Protein AF-C9JIX7-F1 (afdb_monomer_lite)

InterPro domains:
  IPR021622 Afadin/alpha-actinin-binding [PF11559] (63-180)
  IPR052300 Adhesion and Centrosome-associated Protein [PTHR46507] (1-180)

Sequence (180 aa):
MGDWMTVTDPGLSSESKTISQYTSETKMSPSSLYSQQVLCSSIPLSKNVHSFFSAFCTEDNIEQSISYLDQELTTFGFPSLYEESKGKETKRELNIVAVLNCMNELLVLQRKNLLAQENVETQNLKLGSDMDHLQSCYSKLKEQLETSRREMIGLQERDRQLQCKNRNLHQLLKNEKDEV

Secondary structure (DSSP, 8-state):
------------------------------GGGTTS------------S--TT--S--GGGHHHHHHHHHHHHHHTTPPPSB----SSS----B-HHHHHHHHHHHHHHHHHHHHHHHHHHHHHHHHHHHHHHHHHHHHHHHHHHHHHHHHHHHHHHHHHHHHHHHHHHHHHHHHHHHT-

Structure (mmCIF, N/CA/C/O backbone):
data_AF-C9JIX7-F1
#
_entry.id   AF-C9JIX7-F1
#
loop_
_atom_site.group_PDB
_atom_site.id
_atom_site.type_symbol
_atom_site.label_atom_id
_atom_site.label_alt_id
_atom_site.label_comp_id
_atom_site.label_asym_id
_atom_site.label_entity_id
_atom_site.label_seq_id
_atom_site.pdbx_PDB_ins_code
_atom_site.Cartn_x
_atom_site.Cartn_y
_atom_site.Cartn_z
_atom_site.occupancy
_atom_site.B_iso_or_equiv
_atom_site.auth_seq_id
_atom_site.auth_comp_id
_atom_site.auth_asym_id
_atom_site.auth_atom_id
_atom_site.pdbx_PDB_model_num
ATOM 1 N N . MET A 1 1 ? 48.210 -22.448 -32.290 1.00 41.44 1 MET A N 1
ATOM 2 C CA . MET A 1 1 ? 49.503 -22.768 -31.649 1.00 41.44 1 MET A CA 1
ATOM 3 C C . MET A 1 1 ? 50.560 -21.894 -32.298 1.00 41.44 1 MET A C 1
ATOM 5 O O . MET A 1 1 ? 50.659 -21.954 -33.515 1.00 41.44 1 MET A O 1
ATOM 9 N N . GLY A 1 2 ? 51.272 -21.110 -31.481 1.00 39.53 2 GLY A N 1
ATOM 10 C CA . GLY A 1 2 ? 52.462 -20.314 -31.821 1.00 39.53 2 GLY A CA 1
ATOM 11 C C . GLY A 1 2 ? 52.183 -18.944 -32.454 1.00 39.53 2 GLY A C 1
ATOM 12 O O . GLY A 1 2 ? 51.319 -18.836 -33.312 1.00 39.53 2 GLY A O 1
ATOM 13 N N . ASP A 1 3 ? 52.867 -17.854 -32.120 1.00 36.66 3 ASP A N 1
ATOM 14 C CA . ASP A 1 3 ? 53.665 -17.506 -30.944 1.00 36.66 3 ASP A CA 1
ATOM 15 C C . ASP A 1 3 ? 53.809 -15.969 -30.935 1.00 36.66 3 ASP A C 1
ATOM 17 O O . ASP A 1 3 ? 53.724 -15.291 -31.958 1.00 36.66 3 ASP A O 1
ATOM 21 N N . TRP A 1 4 ? 53.957 -15.458 -29.727 1.00 47.62 4 TRP A N 1
ATOM 22 C CA . TRP A 1 4 ? 54.181 -14.098 -29.255 1.00 47.62 4 TRP A CA 1
ATOM 23 C C . TRP A 1 4 ? 55.446 -13.466 -29.853 1.00 47.62 4 TRP A C 1
ATOM 25 O O . TRP A 1 4 ? 56.514 -14.060 -29.799 1.00 47.62 4 TRP A O 1
ATOM 35 N N . MET 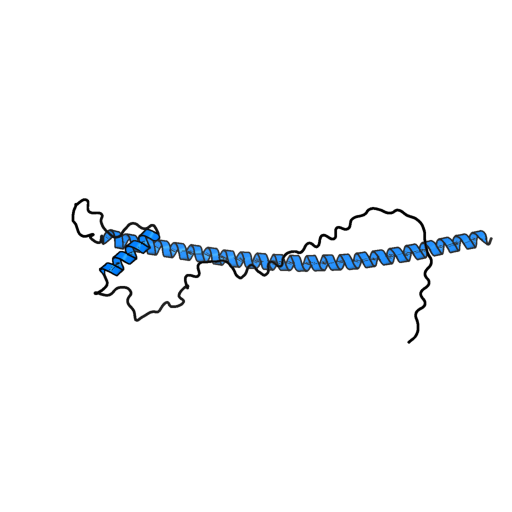A 1 5 ? 55.358 -12.216 -30.320 1.00 40.41 5 MET A N 1
ATOM 36 C CA . MET A 1 5 ? 56.520 -11.324 -30.385 1.00 40.41 5 MET A CA 1
ATOM 37 C C . MET A 1 5 ? 56.128 -9.924 -29.923 1.00 40.41 5 MET A C 1
ATOM 39 O O . MET A 1 5 ? 55.440 -9.166 -30.603 1.00 40.41 5 MET A O 1
ATOM 43 N N . THR A 1 6 ? 56.583 -9.626 -28.714 1.00 42.38 6 THR A N 1
ATOM 44 C CA . THR A 1 6 ? 56.622 -8.317 -28.079 1.00 42.38 6 THR A CA 1
ATOM 45 C C . THR A 1 6 ? 57.647 -7.451 -28.808 1.00 42.38 6 THR A C 1
ATOM 47 O O . THR A 1 6 ? 58.813 -7.829 -28.889 1.00 42.38 6 THR A O 1
ATOM 50 N N . VAL A 1 7 ? 57.243 -6.276 -29.291 1.00 38.53 7 VAL A N 1
ATOM 51 C CA . VAL A 1 7 ? 58.181 -5.199 -29.632 1.00 38.53 7 VAL A CA 1
ATOM 52 C C . VAL A 1 7 ? 57.863 -4.022 -28.725 1.00 38.53 7 VAL A C 1
ATOM 54 O O . VAL A 1 7 ? 56.848 -3.346 -28.865 1.00 38.53 7 VAL A O 1
ATOM 57 N N . THR A 1 8 ? 58.728 -3.849 -27.734 1.00 38.72 8 THR A N 1
ATOM 58 C CA . THR A 1 8 ? 58.891 -2.632 -26.947 1.00 38.72 8 THR A CA 1
ATOM 59 C C . THR A 1 8 ? 59.604 -1.581 -27.790 1.00 38.72 8 THR A C 1
ATOM 61 O O . THR A 1 8 ? 60.643 -1.898 -28.366 1.00 38.72 8 THR A O 1
ATOM 64 N N . ASP A 1 9 ? 59.120 -0.340 -27.776 1.00 32.97 9 ASP A N 1
ATOM 65 C CA . ASP A 1 9 ? 59.941 0.835 -28.091 1.00 32.97 9 ASP A CA 1
ATOM 66 C C . ASP A 1 9 ? 59.656 1.955 -27.064 1.00 32.97 9 ASP A C 1
ATOM 68 O O . ASP A 1 9 ? 58.497 2.103 -26.649 1.00 32.97 9 ASP A O 1
ATOM 72 N N . PRO A 1 10 ? 60.676 2.686 -26.566 1.00 43.00 10 PRO A N 1
ATOM 73 C CA . PRO A 1 10 ? 60.560 3.572 -25.418 1.00 43.00 10 PRO A CA 1
ATOM 74 C C . PRO A 1 10 ? 60.446 5.059 -25.799 1.00 43.00 10 PRO A C 1
ATOM 76 O O . PRO A 1 10 ? 61.162 5.559 -26.654 1.00 43.00 10 PRO A O 1
ATOM 79 N N . GLY A 1 11 ? 59.637 5.784 -25.021 1.00 32.09 11 GLY A N 1
ATOM 80 C CA . GLY A 1 11 ? 59.891 7.174 -24.620 1.00 32.09 11 GLY A CA 1
ATOM 81 C C . GLY A 1 11 ? 59.640 8.293 -25.639 1.00 32.09 11 GLY A C 1
ATOM 82 O O . GLY A 1 11 ? 60.466 8.546 -26.502 1.00 32.09 11 GLY A O 1
ATOM 83 N N . LEU A 1 12 ? 58.600 9.106 -25.404 1.00 33.47 12 LEU A N 1
ATOM 84 C CA . LEU A 1 12 ? 58.721 10.475 -24.858 1.00 33.47 12 LEU A CA 1
ATOM 85 C C . LEU A 1 12 ? 57.394 11.256 -24.938 1.00 33.47 12 LEU A C 1
ATOM 87 O O . LEU A 1 12 ? 56.629 11.111 -25.882 1.00 33.47 12 LEU A O 1
ATOM 91 N N . SER A 1 13 ? 57.242 12.174 -23.972 1.00 32.16 13 SER A N 1
ATOM 92 C CA . SER A 1 13 ? 56.382 13.374 -23.975 1.00 32.16 13 SER A CA 1
ATOM 93 C C . SER A 1 13 ? 54.878 13.152 -23.739 1.00 32.16 13 SER A C 1
ATOM 95 O O . SER A 1 13 ? 54.143 12.773 -24.637 1.00 32.16 13 SER A O 1
ATOM 97 N N . SER A 1 14 ? 54.388 13.239 -22.500 1.00 36.62 14 SER A N 1
ATOM 98 C CA . SER A 1 14 ? 54.080 14.458 -21.718 1.00 36.62 14 SER A CA 1
ATOM 99 C C . SER A 1 14 ? 52.749 15.123 -22.097 1.00 36.62 14 SER A C 1
ATOM 101 O O . SER A 1 14 ? 52.526 15.509 -23.235 1.00 36.62 14 SER A O 1
ATOM 103 N N . GLU A 1 15 ? 51.932 15.288 -21.052 1.00 39.47 15 GLU A N 1
ATOM 104 C CA . GLU A 1 15 ? 50.744 16.139 -20.917 1.00 39.47 15 GLU A CA 1
ATOM 105 C C . GLU A 1 15 ? 49.452 15.739 -21.638 1.00 39.47 15 GLU A C 1
ATOM 107 O O . GLU A 1 15 ? 49.161 16.129 -22.760 1.00 39.47 15 GLU A O 1
ATOM 112 N N . SER A 1 16 ? 48.568 15.093 -20.872 1.00 34.53 16 SER A N 1
ATOM 113 C CA . SER A 1 16 ? 47.147 15.459 -20.825 1.00 34.53 16 SER A CA 1
ATOM 114 C C . SER A 1 16 ? 46.578 15.061 -19.463 1.00 34.53 16 SER A C 1
ATOM 116 O O . SER A 1 16 ? 46.080 13.958 -19.248 1.00 34.53 16 SER A O 1
ATOM 118 N N . LYS A 1 17 ? 46.723 15.976 -18.499 1.00 46.59 17 LYS A N 1
ATOM 119 C CA . LYS A 1 17 ? 45.896 16.003 -17.288 1.00 46.59 17 LYS A CA 1
ATOM 120 C C . LYS A 1 17 ? 44.476 16.416 -17.689 1.00 46.59 17 LYS A C 1
ATOM 122 O O . LYS A 1 17 ? 44.313 17.179 -18.636 1.00 46.59 17 LYS A O 1
ATOM 127 N N . THR A 1 18 ? 43.502 15.975 -16.888 1.00 40.12 18 THR A N 1
ATOM 128 C CA . THR A 1 18 ? 42.045 16.227 -16.969 1.00 40.12 18 THR A CA 1
ATOM 129 C C . THR A 1 18 ? 41.367 15.540 -18.161 1.00 40.12 18 THR A C 1
ATOM 131 O O . THR A 1 18 ? 41.682 15.806 -19.307 1.00 40.12 18 THR A O 1
ATOM 134 N N . ILE A 1 19 ? 40.445 14.595 -17.953 1.00 35.75 19 ILE A N 1
ATOM 135 C CA . ILE A 1 19 ? 39.057 14.878 -17.558 1.00 35.75 19 ILE A CA 1
ATOM 136 C C . ILE A 1 19 ? 38.433 13.646 -16.854 1.00 35.75 19 ILE A C 1
ATOM 138 O O . ILE A 1 19 ? 38.361 12.552 -17.405 1.00 35.75 19 ILE A O 1
ATOM 142 N N . SER A 1 20 ? 38.011 13.870 -15.604 1.00 39.31 20 SER A N 1
ATOM 143 C CA . SER A 1 20 ? 36.941 13.193 -14.846 1.00 39.31 20 SER A CA 1
ATOM 144 C C . SER A 1 20 ? 36.826 11.658 -14.891 1.00 39.31 20 SER A C 1
ATOM 146 O O . SER A 1 20 ? 35.999 11.094 -15.607 1.00 39.31 20 SER A O 1
ATOM 148 N N . GLN A 1 21 ? 37.515 10.993 -13.962 1.00 40.12 21 GLN A N 1
ATOM 149 C CA . GLN A 1 21 ? 36.996 9.772 -13.340 1.00 40.12 21 GLN A CA 1
ATOM 150 C C . GLN A 1 21 ? 35.891 10.160 -12.346 1.00 40.12 21 GLN A C 1
ATOM 152 O O . GLN A 1 21 ? 36.159 10.448 -11.187 1.00 40.12 21 GLN A O 1
ATOM 157 N N . TYR A 1 22 ? 34.647 10.189 -12.814 1.00 41.94 22 TYR A N 1
ATOM 158 C CA . TYR A 1 22 ? 33.462 10.093 -11.961 1.00 41.94 22 TYR A CA 1
ATOM 159 C C . TYR A 1 22 ? 32.497 9.112 -12.622 1.00 41.94 22 TYR A C 1
ATOM 161 O O . TYR A 1 22 ? 31.490 9.483 -13.217 1.00 41.94 22 TYR A O 1
ATOM 169 N N . THR A 1 23 ? 32.809 7.821 -12.531 1.00 42.16 23 THR A N 1
ATOM 170 C CA . THR A 1 23 ? 31.763 6.800 -12.582 1.00 42.16 23 THR A CA 1
ATOM 171 C C . THR A 1 23 ? 31.080 6.821 -11.224 1.00 42.16 23 THR A C 1
ATOM 173 O O . THR A 1 23 ? 31.435 6.068 -10.318 1.00 42.16 23 THR A O 1
ATOM 176 N N . SER A 1 24 ? 30.130 7.737 -11.050 1.00 42.12 24 SER A N 1
ATOM 177 C CA . SER A 1 24 ? 29.126 7.588 -10.007 1.00 42.12 24 SER A CA 1
ATOM 178 C C . SER A 1 24 ? 28.315 6.352 -10.373 1.00 42.12 24 SER A C 1
ATOM 180 O O . SER A 1 24 ? 27.375 6.415 -11.161 1.00 42.12 24 SER A O 1
ATOM 182 N N . GLU A 1 25 ? 28.715 5.199 -9.841 1.00 41.44 25 GLU A N 1
ATOM 183 C CA . GLU A 1 25 ? 27.789 4.095 -9.671 1.00 41.44 25 GLU A CA 1
ATOM 184 C C . GLU A 1 25 ? 26.650 4.633 -8.803 1.00 41.44 25 GLU A C 1
ATOM 186 O O . GLU A 1 25 ? 26.756 4.691 -7.578 1.00 41.44 25 GLU A O 1
ATOM 191 N N . THR A 1 26 ? 25.548 5.058 -9.420 1.00 48.41 26 THR A N 1
ATOM 192 C CA . THR A 1 26 ? 24.286 5.153 -8.698 1.00 48.41 26 THR A CA 1
ATOM 193 C C . THR A 1 26 ? 23.864 3.718 -8.420 1.00 48.41 26 THR A C 1
ATOM 195 O O . THR A 1 26 ? 23.100 3.108 -9.165 1.00 48.41 26 THR A O 1
ATOM 198 N N . LYS A 1 27 ? 24.430 3.148 -7.351 1.00 41.78 27 LYS A N 1
ATOM 199 C CA . LYS A 1 27 ? 23.860 2.004 -6.655 1.00 41.78 27 LYS A CA 1
ATOM 200 C C . LYS A 1 27 ? 22.489 2.487 -6.178 1.00 41.78 27 LYS A C 1
ATOM 202 O O . LYS A 1 27 ? 22.369 3.069 -5.106 1.00 41.78 27 LYS A O 1
ATOM 207 N N . MET A 1 28 ? 21.460 2.327 -7.007 1.00 43.91 28 MET A N 1
ATOM 208 C CA . MET A 1 28 ? 20.100 2.316 -6.492 1.00 43.91 28 MET A CA 1
ATOM 209 C C . MET A 1 28 ? 20.065 1.113 -5.562 1.00 43.91 28 MET A C 1
ATOM 211 O O . MET A 1 28 ? 20.175 -0.028 -6.015 1.00 43.91 28 MET A O 1
ATOM 215 N N . SER A 1 29 ? 20.054 1.388 -4.260 1.00 44.00 29 SER A N 1
ATOM 216 C CA . SER A 1 29 ? 19.909 0.375 -3.227 1.00 44.00 29 SER A CA 1
ATOM 217 C C . SER A 1 29 ? 18.776 -0.572 -3.626 1.00 44.00 29 SER A C 1
ATOM 219 O O . SER A 1 29 ? 17.727 -0.096 -4.072 1.00 44.00 29 SER A O 1
ATOM 221 N N . PRO A 1 30 ? 18.944 -1.897 -3.499 1.00 38.09 30 PRO A N 1
ATOM 222 C CA . PRO A 1 30 ? 17.827 -2.795 -3.687 1.00 38.09 30 PRO A CA 1
ATOM 223 C C . PRO A 1 30 ? 16.852 -2.511 -2.541 1.00 38.09 30 PRO A C 1
ATOM 225 O O . PRO A 1 30 ? 17.064 -2.940 -1.411 1.00 38.09 30 PRO A O 1
ATOM 228 N N . SER A 1 31 ? 15.768 -1.786 -2.813 1.00 43.94 31 SER A N 1
ATOM 229 C CA . SER A 1 31 ? 14.675 -1.590 -1.848 1.00 43.94 31 SER A CA 1
ATOM 230 C C . SER A 1 31 ? 13.874 -2.879 -1.600 1.00 43.94 31 SER A C 1
ATOM 232 O O . SER A 1 31 ? 12.804 -2.837 -1.001 1.00 43.94 31 SER A O 1
ATOM 234 N N . SER A 1 32 ? 14.392 -4.048 -1.997 1.00 46.91 32 SER A N 1
ATOM 235 C CA . SER A 1 32 ? 13.774 -5.356 -1.760 1.00 46.91 32 SER A CA 1
ATOM 236 C C . SER A 1 32 ? 13.862 -5.827 -0.303 1.00 46.91 32 SER A C 1
ATOM 238 O O . SER A 1 32 ? 13.501 -6.963 -0.016 1.00 46.91 32 SER A O 1
ATOM 240 N N . LEU A 1 33 ? 14.321 -4.980 0.624 1.00 39.12 33 LEU A N 1
ATOM 241 C CA . LEU A 1 33 ? 14.292 -5.256 2.064 1.00 39.12 33 LEU A CA 1
ATOM 242 C C . LEU A 1 33 ? 13.165 -4.534 2.815 1.00 39.12 33 LEU A C 1
ATOM 244 O O . LEU A 1 33 ? 13.039 -4.719 4.022 1.00 39.12 33 LEU A O 1
ATOM 248 N N . TYR A 1 34 ? 12.277 -3.798 2.137 1.00 36.97 34 TYR A N 1
ATOM 249 C CA . TYR A 1 34 ? 11.091 -3.222 2.791 1.00 36.97 34 TYR A CA 1
ATOM 250 C C . TYR A 1 34 ? 9.877 -4.165 2.765 1.00 36.97 34 TYR A C 1
ATOM 252 O O . TYR A 1 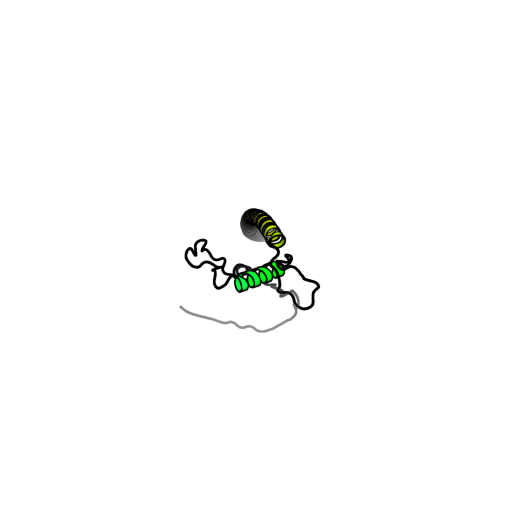34 ? 8.753 -3.777 2.468 1.00 36.97 34 TYR A O 1
ATOM 260 N N . SER A 1 35 ? 10.100 -5.447 3.051 1.00 44.00 35 SER A N 1
ATOM 261 C CA . SER A 1 35 ? 9.013 -6.403 3.323 1.00 44.00 35 SER A CA 1
ATOM 262 C C . SER A 1 35 ? 9.217 -7.195 4.610 1.00 44.00 35 SER A C 1
ATOM 264 O O . SER A 1 35 ? 8.442 -8.102 4.895 1.00 44.00 35 SER A O 1
ATOM 266 N N . GLN A 1 36 ? 10.221 -6.865 5.431 1.00 44.88 36 GLN A N 1
ATOM 267 C CA . GLN A 1 36 ? 10.445 -7.625 6.657 1.00 44.88 36 GLN A CA 1
ATOM 268 C C . GLN A 1 36 ? 11.231 -6.845 7.715 1.00 44.88 36 GLN A C 1
ATOM 270 O O . GLN A 1 36 ? 12.348 -7.211 8.039 1.00 44.88 36 GLN A O 1
ATOM 275 N N . GLN A 1 37 ? 10.658 -5.756 8.236 1.00 39.31 37 GLN A N 1
ATOM 276 C CA . GLN A 1 37 ? 10.914 -5.240 9.597 1.00 39.31 37 GLN A CA 1
ATOM 277 C C . GLN A 1 37 ? 10.111 -3.957 9.829 1.00 39.31 37 GLN A C 1
ATOM 279 O O . GLN A 1 37 ? 10.635 -2.896 10.153 1.00 39.31 37 GLN A O 1
ATOM 284 N N . VAL A 1 38 ? 8.789 -4.061 9.710 1.00 37.50 38 VAL A N 1
ATOM 285 C CA . VAL A 1 38 ? 7.972 -3.274 10.628 1.00 37.50 38 VAL A CA 1
ATOM 286 C C . VAL A 1 38 ? 8.006 -4.093 11.908 1.00 37.50 38 VAL A C 1
ATOM 288 O O . VAL A 1 38 ? 7.405 -5.164 11.973 1.00 37.50 38 VAL A O 1
ATOM 291 N N . LEU A 1 39 ? 8.755 -3.633 12.911 1.00 39.84 39 LEU A N 1
ATOM 292 C CA . LEU A 1 39 ? 8.516 -4.023 14.299 1.00 39.84 39 LEU A CA 1
ATOM 293 C C . LEU A 1 39 ? 7.151 -3.442 14.704 1.00 39.84 39 LEU A C 1
ATOM 295 O O . LEU A 1 39 ? 7.043 -2.594 15.582 1.00 39.84 39 LEU A O 1
ATOM 299 N N . CYS A 1 40 ? 6.084 -3.883 14.035 1.00 33.91 40 CYS A N 1
ATOM 300 C CA . CYS A 1 40 ? 4.817 -4.021 14.709 1.00 33.91 40 CYS A CA 1
ATOM 301 C C . CYS A 1 40 ? 5.126 -5.007 15.821 1.00 33.91 40 CYS A C 1
ATOM 303 O O . CYS A 1 40 ? 5.553 -6.127 15.539 1.00 33.91 40 CYS A O 1
ATOM 305 N N . SER A 1 41 ? 4.975 -4.568 17.070 1.00 29.69 41 SER A N 1
ATOM 306 C CA . SER A 1 41 ? 4.746 -5.484 18.177 1.00 29.69 41 SER A CA 1
ATOM 307 C C . SER A 1 41 ? 3.759 -6.524 17.663 1.00 29.69 41 SER A C 1
ATOM 309 O O . SER A 1 41 ? 2.594 -6.212 17.410 1.00 29.69 41 SER A O 1
ATOM 311 N N . SER A 1 42 ? 4.257 -7.719 17.357 1.00 33.84 42 SER A N 1
ATOM 312 C CA . SER A 1 42 ? 3.434 -8.836 16.949 1.00 33.84 42 SER A CA 1
ATOM 313 C C . SER A 1 42 ? 2.742 -9.298 18.215 1.00 33.84 42 SER A C 1
ATOM 315 O O . SER A 1 42 ? 3.124 -10.299 18.815 1.00 33.84 42 SER A O 1
ATOM 317 N N . ILE A 1 43 ? 1.734 -8.532 18.637 1.00 46.59 43 ILE A N 1
ATOM 318 C CA . ILE A 1 43 ? 0.622 -9.102 19.370 1.00 46.59 43 ILE A CA 1
ATOM 319 C C . ILE A 1 43 ? 0.115 -10.180 18.417 1.00 46.59 43 ILE A C 1
ATOM 321 O O . ILE A 1 43 ? -0.236 -9.852 17.277 1.00 46.59 43 ILE A O 1
ATOM 325 N N . PRO A 1 44 ? 0.171 -11.466 18.791 1.00 35.88 44 PRO A N 1
ATOM 326 C CA . PRO A 1 44 ? -0.408 -12.493 17.957 1.00 35.88 44 PRO A CA 1
ATOM 327 C C . PRO A 1 44 ? -1.873 -12.110 17.773 1.00 35.88 44 PRO A C 1
ATOM 329 O O . PRO A 1 44 ? -2.655 -12.149 18.722 1.00 35.88 44 PRO A O 1
ATOM 332 N N . LEU A 1 45 ? -2.234 -11.695 16.555 1.00 46.50 45 LEU A N 1
ATOM 333 C CA . LEU A 1 45 ? -3.620 -11.617 16.132 1.00 46.50 45 LEU A CA 1
ATOM 334 C C . LEU A 1 45 ? -4.104 -13.061 16.161 1.00 46.50 45 LEU A C 1
ATOM 336 O O . LEU A 1 45 ? -3.896 -13.826 15.216 1.00 46.50 45 LEU A O 1
ATOM 340 N N . SER A 1 46 ? -4.612 -13.458 17.325 1.00 44.25 46 SER A N 1
ATOM 341 C CA . SER A 1 46 ? -5.102 -14.793 17.595 1.00 44.25 46 SER A CA 1
ATOM 342 C C . SER A 1 46 ? -6.180 -15.086 16.564 1.00 44.25 46 SER A C 1
ATOM 344 O O . SER A 1 46 ? -7.312 -14.617 16.663 1.00 44.25 46 SER A O 1
ATOM 346 N N . LYS A 1 47 ? -5.823 -15.880 15.552 1.00 48.09 47 LYS A N 1
ATOM 347 C CA . LYS A 1 47 ? -6.748 -16.505 14.602 1.00 48.09 47 LYS A CA 1
ATOM 348 C C . LYS A 1 47 ? -7.568 -17.607 15.283 1.00 48.09 47 LYS A C 1
ATOM 350 O O . LYS A 1 47 ? -7.803 -18.658 14.697 1.00 48.09 47 LYS A O 1
ATOM 355 N N . ASN A 1 48 ? -7.987 -17.399 16.526 1.00 41.38 48 ASN A N 1
ATOM 356 C CA . ASN A 1 48 ? -8.820 -18.341 17.241 1.00 41.38 48 ASN A CA 1
ATOM 357 C C . ASN A 1 48 ? -10.000 -17.604 17.868 1.00 41.38 48 ASN A C 1
ATOM 359 O O . ASN A 1 48 ? -9.965 -17.162 19.011 1.00 41.38 48 ASN A O 1
ATOM 363 N N . VAL A 1 49 ? -11.061 -17.489 17.071 1.00 48.38 49 VAL A N 1
ATOM 364 C CA . VAL A 1 49 ? -12.374 -16.982 17.486 1.00 48.38 49 VAL A CA 1
ATOM 365 C C . VAL A 1 49 ? -13.105 -18.010 18.375 1.00 48.38 49 VAL A C 1
ATOM 367 O O . VAL A 1 49 ? -14.234 -17.774 18.781 1.00 48.38 49 VAL A O 1
ATOM 370 N N . HIS A 1 50 ? -12.480 -19.134 18.749 1.00 46.47 50 HIS A N 1
ATOM 371 C CA . HIS A 1 50 ? -13.124 -20.226 19.477 1.00 46.47 50 HIS A CA 1
ATOM 372 C C . HIS A 1 50 ? -12.200 -20.905 20.508 1.00 46.47 50 HIS A C 1
ATOM 374 O O . HIS A 1 50 ? -11.936 -22.104 20.431 1.00 46.47 50 HIS A O 1
ATOM 380 N N . SER A 1 51 ? -11.781 -20.177 21.551 1.00 43.72 51 SER A N 1
ATOM 381 C CA . SER A 1 51 ? -11.488 -20.828 22.841 1.00 43.72 51 SER A CA 1
ATOM 382 C C . SER A 1 51 ? -12.812 -21.065 23.577 1.00 43.72 51 SER A C 1
ATOM 384 O O . SER A 1 51 ? -13.199 -20.311 24.462 1.00 43.72 51 SER A O 1
ATOM 386 N N . PHE A 1 52 ? -13.573 -22.073 23.147 1.00 51.53 52 PHE A N 1
ATOM 387 C CA . PHE A 1 52 ? -14.917 -22.360 23.671 1.00 51.53 52 PHE A CA 1
ATOM 388 C C . PHE A 1 52 ? -14.949 -22.992 25.078 1.00 51.53 52 PHE A C 1
ATOM 390 O O . PHE A 1 52 ? -16.037 -23.295 25.557 1.00 51.53 52 PHE A O 1
ATOM 397 N N . PHE A 1 53 ? -13.812 -23.204 25.757 1.00 55.44 53 PHE A N 1
ATOM 398 C CA . PHE A 1 53 ? -13.793 -23.986 27.009 1.00 55.44 53 PHE A CA 1
ATOM 399 C C . PHE A 1 53 ? -13.001 -23.402 28.186 1.00 55.44 53 PHE A C 1
ATOM 401 O O . PHE A 1 53 ? -12.956 -24.028 29.240 1.00 55.44 53 PHE A O 1
ATOM 408 N N . SER A 1 54 ? -12.448 -22.193 28.078 1.00 68.25 54 SER A N 1
ATOM 409 C CA . SER A 1 54 ? -11.941 -21.469 29.252 1.00 68.25 54 SER A CA 1
ATOM 410 C C . SER A 1 54 ? -12.635 -20.116 29.344 1.00 68.25 54 SER A C 1
ATOM 412 O O . SER A 1 54 ? -12.293 -19.188 28.610 1.00 68.25 54 SER A O 1
ATOM 414 N N . ALA A 1 55 ? -13.640 -20.008 30.210 1.00 82.31 55 ALA A N 1
ATOM 415 C CA . ALA A 1 55 ? -14.259 -18.723 30.500 1.00 82.31 55 ALA A CA 1
ATOM 416 C C . ALA A 1 55 ? -13.210 -17.780 31.113 1.00 82.31 55 ALA A C 1
ATOM 418 O O . ALA A 1 55 ? -12.476 -18.175 32.016 1.00 82.31 55 ALA A O 1
ATOM 419 N N . PHE A 1 56 ? -13.132 -16.544 30.611 1.00 86.94 56 PHE A N 1
ATOM 420 C CA . PHE A 1 56 ? -12.264 -15.506 31.177 1.00 86.94 56 PHE A CA 1
ATOM 421 C C . PHE A 1 56 ? -12.631 -15.219 32.645 1.00 86.94 56 PHE A C 1
ATOM 423 O O . PHE A 1 56 ? -11.760 -15.175 33.510 1.00 86.94 56 PHE A O 1
ATOM 430 N N . CYS A 1 57 ? -13.932 -15.100 32.920 1.00 89.38 57 CYS A N 1
ATOM 431 C CA . CYS A 1 57 ? -14.486 -14.864 34.247 1.00 89.38 57 CYS A CA 1
ATOM 432 C C . CYS A 1 57 ? -15.283 -16.094 34.715 1.00 89.38 57 CYS A C 1
ATOM 434 O O . CYS A 1 57 ? -16.063 -16.667 33.953 1.00 89.38 57 CYS A O 1
ATOM 436 N N . THR A 1 58 ? -15.071 -16.486 35.966 1.00 91.19 58 THR A N 1
ATOM 437 C CA . THR A 1 58 ? -15.712 -17.579 36.713 1.00 91.19 58 THR A CA 1
ATOM 438 C C . THR A 1 58 ? -16.058 -17.064 38.112 1.00 91.19 58 THR A C 1
ATOM 440 O O . THR A 1 58 ? -15.542 -16.026 38.521 1.00 91.19 58 THR A O 1
ATOM 443 N N . GLU A 1 59 ? -16.900 -17.771 38.867 1.00 91.56 59 GLU A N 1
ATOM 444 C CA . GLU A 1 59 ? -17.319 -17.332 40.212 1.00 91.56 59 GLU A CA 1
ATOM 445 C C . GLU A 1 59 ? -16.137 -17.099 41.171 1.00 91.56 59 GLU A C 1
ATOM 447 O O . GLU A 1 59 ? -16.177 -16.179 41.987 1.00 91.56 59 GLU A O 1
ATOM 452 N N . ASP A 1 60 ? -15.051 -17.857 41.009 1.00 92.88 60 ASP A N 1
ATOM 453 C CA . ASP A 1 60 ? -13.870 -17.791 41.874 1.00 92.88 60 ASP A CA 1
ATOM 454 C C . ASP A 1 60 ? -12.939 -16.602 41.575 1.00 92.88 60 ASP A C 1
ATOM 456 O O . ASP A 1 60 ? -12.088 -16.265 42.401 1.00 92.88 60 ASP A O 1
ATOM 460 N N . ASN A 1 61 ? -13.054 -15.976 40.396 1.00 92.38 61 ASN A N 1
ATOM 461 C CA . ASN A 1 61 ? -12.098 -14.966 39.921 1.00 92.38 61 ASN A CA 1
ATOM 462 C C . ASN A 1 61 ? -12.736 -13.619 39.536 1.00 92.38 61 ASN A C 1
ATOM 464 O O . ASN A 1 61 ? -12.099 -12.813 38.852 1.00 92.38 61 ASN A O 1
ATOM 468 N N . ILE A 1 62 ? -13.985 -13.371 39.948 1.00 90.69 62 ILE A N 1
ATOM 469 C CA . ILE A 1 62 ? -14.760 -12.178 39.566 1.00 90.69 62 ILE A CA 1
ATOM 470 C C . ILE A 1 62 ? -14.000 -10.888 39.901 1.00 90.69 62 ILE A C 1
ATOM 472 O O . ILE A 1 62 ? -13.826 -10.031 39.038 1.00 90.69 62 ILE A O 1
ATOM 476 N N . GLU A 1 63 ? -13.503 -10.761 41.131 1.00 90.38 63 GLU A N 1
ATOM 477 C CA . GLU A 1 63 ? -12.843 -9.537 41.609 1.00 90.38 63 GLU A CA 1
ATOM 478 C C . GLU A 1 63 ? -11.537 -9.249 40.856 1.00 90.38 63 GLU A C 1
ATOM 480 O O . GLU A 1 63 ? -11.260 -8.110 40.467 1.00 90.38 63 GLU A O 1
ATOM 485 N N . GLN A 1 64 ? -10.742 -10.292 40.591 1.00 91.75 64 GLN A N 1
ATOM 486 C CA . GLN A 1 64 ? -9.515 -10.173 39.804 1.00 91.75 64 GLN A CA 1
ATOM 487 C C . GLN A 1 64 ? -9.826 -9.838 38.341 1.00 91.75 64 GLN A C 1
ATOM 489 O O . GLN A 1 64 ? -9.141 -9.006 37.749 1.00 91.75 64 GLN A O 1
ATOM 494 N N . SER A 1 65 ? -10.871 -10.443 37.771 1.00 92.75 65 SER A N 1
ATOM 495 C CA . SER A 1 65 ? -11.297 -10.210 36.387 1.00 92.75 65 SER A CA 1
ATOM 496 C C . SER A 1 65 ? -11.777 -8.776 36.174 1.00 92.75 65 SER A C 1
ATOM 498 O O . SER A 1 65 ? -11.409 -8.146 35.186 1.00 92.75 65 SER A O 1
ATOM 500 N N . ILE A 1 66 ? -12.558 -8.239 37.116 1.00 91.44 66 ILE A N 1
ATOM 501 C CA . ILE A 1 66 ? -13.008 -6.842 37.091 1.00 91.44 66 ILE A CA 1
ATOM 502 C C . ILE A 1 66 ? -11.815 -5.897 37.235 1.00 91.44 66 ILE A C 1
ATOM 504 O O . ILE A 1 66 ? -11.702 -4.956 36.456 1.00 91.44 66 ILE A O 1
ATOM 508 N N . SER A 1 67 ? -10.908 -6.162 38.180 1.00 91.75 67 SER A N 1
ATOM 509 C CA . SER A 1 67 ? -9.713 -5.330 38.381 1.00 91.75 67 SER A CA 1
ATOM 510 C C . SER A 1 67 ? -8.827 -5.291 37.132 1.00 91.75 67 SER A C 1
ATOM 512 O O . SER A 1 67 ? -8.324 -4.235 36.759 1.00 91.75 67 SER A O 1
ATOM 514 N N . TYR A 1 68 ? -8.662 -6.435 36.461 1.00 94.12 68 TYR A N 1
ATOM 515 C CA . TYR A 1 68 ? -7.938 -6.520 35.195 1.00 94.12 68 TYR A CA 1
ATOM 516 C C . TYR A 1 68 ? -8.636 -5.731 34.083 1.00 94.12 68 TYR A C 1
ATOM 518 O O . TYR A 1 68 ? -7.989 -4.944 33.397 1.00 94.12 68 TYR A O 1
ATOM 526 N N . LEU A 1 69 ? -9.953 -5.904 33.921 1.00 92.94 69 LEU A N 1
ATOM 527 C CA . LEU A 1 69 ? -10.715 -5.163 32.916 1.00 92.94 69 LEU A CA 1
ATOM 528 C C . LEU A 1 69 ? -10.634 -3.657 33.152 1.00 92.94 69 LEU A C 1
ATOM 530 O O . LEU A 1 69 ? -10.392 -2.918 32.208 1.00 92.94 69 LEU A O 1
ATOM 534 N N . ASP A 1 70 ? -10.787 -3.203 34.393 1.00 93.00 70 ASP A N 1
ATOM 535 C CA . ASP A 1 70 ? -10.637 -1.795 34.758 1.00 93.00 70 ASP A CA 1
ATOM 536 C C . ASP A 1 70 ? -9.248 -1.254 34.378 1.00 93.00 70 ASP A C 1
ATOM 538 O O . ASP A 1 70 ? -9.132 -0.192 33.764 1.00 93.00 70 ASP A O 1
ATOM 542 N N . GLN A 1 71 ? -8.183 -2.013 34.652 1.00 94.19 71 GLN A N 1
ATOM 543 C CA . GLN A 1 71 ? -6.819 -1.636 34.277 1.00 94.19 71 GLN A CA 1
ATOM 544 C C . GLN A 1 71 ? -6.611 -1.568 32.754 1.00 94.19 71 GLN A C 1
ATOM 546 O O . GLN A 1 71 ? -5.994 -0.627 32.251 1.00 94.19 71 GLN A O 1
ATOM 551 N N . GLU A 1 72 ? -7.105 -2.548 32.001 1.00 94.69 72 GLU A N 1
ATOM 552 C CA . GLU A 1 72 ? -7.012 -2.539 30.536 1.00 94.69 72 GLU A CA 1
ATOM 553 C C . GLU A 1 72 ? -7.807 -1.375 29.946 1.00 94.69 72 GLU A C 1
ATOM 555 O O . GLU A 1 72 ? -7.294 -0.604 29.138 1.00 94.69 72 GLU A O 1
ATOM 560 N N . LEU A 1 73 ? -9.048 -1.191 30.392 1.00 92.94 73 LEU A N 1
ATOM 561 C CA . LEU A 1 73 ? -9.927 -0.131 29.909 1.00 92.94 73 LEU A CA 1
ATOM 562 C C . LEU A 1 73 ? -9.338 1.252 30.206 1.00 92.94 73 LEU A C 1
ATOM 564 O O . LEU A 1 73 ? -9.288 2.098 29.314 1.00 92.94 73 LEU A O 1
ATOM 568 N N . THR A 1 74 ? -8.802 1.469 31.406 1.00 92.38 74 THR A N 1
ATOM 569 C CA . THR A 1 74 ? -8.105 2.723 31.733 1.00 92.38 74 THR A CA 1
ATOM 570 C C . THR A 1 74 ? -6.833 2.918 30.907 1.00 92.38 74 THR A C 1
ATOM 572 O O . THR A 1 74 ? -6.548 4.042 30.492 1.00 92.38 74 THR A O 1
ATOM 575 N N . THR A 1 75 ? -6.117 1.844 30.558 1.00 94.19 75 THR A N 1
ATOM 576 C CA . THR A 1 75 ? -4.979 1.894 29.618 1.00 94.19 75 THR A CA 1
ATOM 577 C C . THR A 1 75 ? -5.422 2.306 28.210 1.00 94.19 75 THR A C 1
ATOM 579 O O . THR A 1 75 ? -4.729 3.075 27.543 1.00 94.19 75 THR A O 1
ATOM 582 N N . PHE A 1 76 ? -6.608 1.873 27.775 1.00 89.50 76 PHE A N 1
ATOM 583 C CA . PHE A 1 76 ? -7.245 2.332 26.536 1.00 89.50 76 PHE A CA 1
ATOM 584 C C . PHE A 1 76 ? -7.847 3.747 26.633 1.00 89.50 76 PHE A C 1
ATOM 586 O O . PHE A 1 76 ? -8.359 4.261 25.638 1.00 89.50 76 PHE A O 1
ATOM 593 N N . GLY A 1 77 ? -7.752 4.399 27.796 1.00 91.38 77 GLY A N 1
ATOM 594 C CA . GLY A 1 77 ? -8.223 5.763 28.031 1.00 91.38 77 GLY A CA 1
ATOM 595 C C . GLY A 1 77 ? -9.683 5.870 28.475 1.00 91.38 77 GLY A C 1
ATOM 596 O O . GLY A 1 77 ? -10.223 6.976 28.486 1.00 91.38 77 GLY A O 1
ATOM 597 N N . PHE A 1 78 ? -10.327 4.758 28.836 1.00 91.44 78 PHE A N 1
ATOM 598 C CA . PHE A 1 78 ? -11.680 4.772 29.389 1.00 91.44 78 PHE A CA 1
ATOM 599 C C . PHE A 1 78 ? -11.687 5.167 30.877 1.00 91.44 78 PHE A C 1
ATOM 601 O O . PHE A 1 78 ? -10.696 4.964 31.583 1.00 91.44 78 PHE A O 1
ATOM 608 N N . PRO A 1 79 ? -12.806 5.714 31.385 1.00 90.44 79 PRO A N 1
ATOM 609 C CA . PRO A 1 79 ? -12.995 5.932 32.816 1.00 90.44 79 PRO A CA 1
ATOM 610 C C . PRO A 1 79 ? -12.970 4.619 33.611 1.00 90.44 79 PRO A C 1
ATOM 612 O O . PRO A 1 79 ? -13.347 3.568 33.090 1.00 90.44 79 PRO A O 1
ATOM 615 N N . SER A 1 80 ? -12.581 4.694 34.888 1.00 90.62 80 SER A N 1
ATOM 616 C CA . SER A 1 80 ? -12.612 3.529 35.779 1.00 90.62 80 SER A CA 1
ATOM 617 C C . SER A 1 80 ? -14.044 3.033 36.016 1.00 90.62 80 SER A C 1
ATOM 619 O O . SER A 1 80 ? -14.996 3.813 36.079 1.00 90.62 80 SER A O 1
ATOM 621 N N . LEU A 1 81 ? -14.181 1.718 36.172 1.00 90.94 81 LEU A N 1
ATOM 622 C CA . LEU A 1 81 ? -15.415 1.008 36.498 1.00 90.94 81 LEU A CA 1
ATOM 623 C C . LEU A 1 81 ? -15.800 1.129 37.981 1.00 90.94 81 LEU A C 1
ATOM 625 O O . LEU A 1 81 ? -16.931 0.799 38.353 1.00 90.94 81 LEU A O 1
ATOM 629 N N . TYR A 1 82 ? -14.869 1.568 38.829 1.00 89.19 82 TYR A N 1
ATOM 630 C CA . TYR A 1 82 ? -15.084 1.727 40.263 1.00 89.19 82 TYR A CA 1
ATOM 631 C C . TYR A 1 82 ? -15.527 3.145 40.618 1.00 89.19 82 TYR A C 1
ATOM 633 O O . TYR A 1 82 ? -15.035 4.130 40.068 1.00 89.19 82 TYR A O 1
ATOM 641 N N . GLU A 1 83 ? -16.426 3.253 41.594 1.00 81.06 83 GLU A N 1
ATOM 642 C CA . GLU A 1 83 ? -16.843 4.546 42.129 1.00 81.06 83 GLU A CA 1
ATOM 643 C C . GLU A 1 83 ? -15.853 5.057 43.184 1.00 81.06 83 GLU A C 1
ATOM 645 O O . GLU A 1 83 ? -15.473 4.352 44.125 1.00 81.06 83 GLU A O 1
ATOM 650 N N . GLU A 1 84 ? -15.422 6.309 43.038 1.00 68.44 84 GLU A N 1
ATOM 651 C CA . GLU A 1 84 ? -14.445 6.922 43.934 1.00 68.44 84 GLU A CA 1
ATOM 652 C C . GLU A 1 84 ? -15.150 7.461 45.192 1.00 68.44 84 GLU A C 1
ATOM 654 O O . GLU A 1 84 ? -15.611 8.604 45.250 1.00 68.44 84 GLU A O 1
ATOM 659 N N . SER A 1 85 ? -15.286 6.616 46.220 1.00 61.41 85 SER A N 1
ATOM 660 C CA . SER A 1 85 ? -15.916 7.032 47.480 1.00 61.41 85 SER A CA 1
ATOM 661 C C . SER A 1 85 ? -15.021 8.034 48.231 1.00 61.41 85 SER A C 1
ATOM 663 O O . SER A 1 85 ? -13.850 7.762 48.499 1.00 61.41 85 SER A O 1
ATOM 665 N N . LYS A 1 86 ? -15.563 9.192 48.632 1.00 61.69 86 LYS A N 1
ATOM 666 C CA . LYS A 1 86 ? -14.833 10.227 49.401 1.00 61.69 86 LYS A CA 1
ATOM 667 C C . LYS A 1 86 ? -14.701 9.923 50.908 1.00 61.69 86 LYS A C 1
ATOM 669 O O . LYS A 1 86 ? -14.560 10.844 51.712 1.00 61.69 86 LYS A O 1
ATOM 674 N N . GLY A 1 87 ? -14.771 8.652 51.307 1.00 57.50 87 GLY A N 1
ATOM 675 C CA . GLY A 1 87 ? -14.777 8.199 52.703 1.00 57.50 87 GLY A CA 1
ATOM 676 C C . GLY A 1 87 ? -13.563 7.337 53.049 1.00 57.50 87 GLY A C 1
ATOM 677 O O . GLY A 1 87 ? -13.109 6.544 52.233 1.00 57.50 87 GLY A O 1
ATOM 678 N N . LYS A 1 88 ? -13.029 7.507 54.266 1.00 56.56 88 LYS A N 1
ATOM 679 C CA . LYS A 1 88 ? -11.701 7.022 54.684 1.00 56.56 88 LYS A CA 1
ATOM 680 C C . LYS A 1 88 ? -11.532 5.498 54.739 1.00 56.56 88 LYS A C 1
ATOM 682 O O . LYS A 1 88 ? -10.394 5.055 54.763 1.00 56.56 88 LYS A O 1
ATOM 687 N N . GLU A 1 89 ? -12.605 4.716 54.715 1.00 60.31 89 GLU A N 1
ATOM 688 C CA . GLU A 1 89 ? -12.560 3.253 54.636 1.00 60.31 89 GLU A CA 1
ATOM 689 C C . GLU A 1 89 ? -13.852 2.761 53.978 1.00 60.31 89 GLU A C 1
AT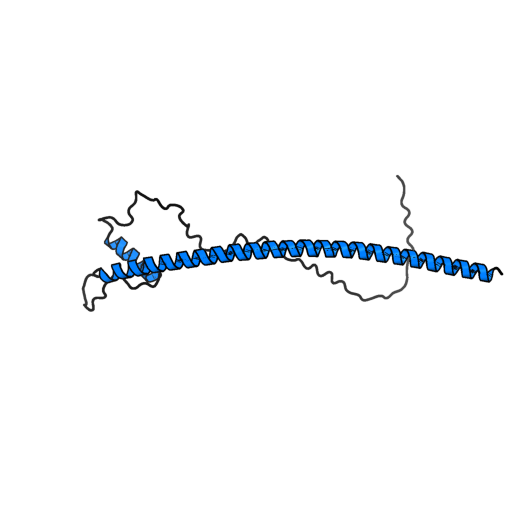OM 691 O O . GLU A 1 89 ? -14.847 2.515 54.654 1.00 60.31 89 GLU A O 1
ATOM 696 N N . THR A 1 90 ? -13.866 2.639 52.651 1.00 53.25 90 THR A N 1
ATOM 697 C CA . THR A 1 90 ? -14.996 1.997 51.971 1.00 53.25 90 THR A CA 1
ATOM 698 C C . THR A 1 90 ? -14.487 1.199 50.786 1.00 53.25 90 THR A C 1
ATOM 700 O O . THR A 1 90 ? -13.722 1.689 49.957 1.00 53.25 90 THR A O 1
ATOM 703 N N . LYS A 1 91 ? -14.883 -0.070 50.764 1.00 61.00 91 LYS A N 1
ATOM 704 C CA . LYS A 1 91 ? -14.690 -1.036 49.684 1.00 61.00 91 LYS A CA 1
ATOM 705 C C . LYS A 1 91 ? -14.970 -0.356 48.331 1.00 61.00 91 LYS A C 1
ATOM 707 O O . LYS A 1 91 ? -15.977 0.333 48.214 1.00 61.00 91 LYS A O 1
ATOM 712 N N . ARG A 1 92 ? -14.085 -0.508 47.334 1.00 72.00 92 ARG A N 1
ATOM 713 C CA . ARG A 1 92 ? -14.353 -0.000 45.976 1.00 72.00 92 ARG A CA 1
ATOM 714 C C . ARG A 1 92 ? -15.581 -0.726 45.438 1.00 72.00 92 ARG A C 1
ATOM 716 O O . ARG A 1 92 ? -15.531 -1.937 45.243 1.00 72.00 92 ARG A O 1
ATOM 723 N N . GLU A 1 93 ? -16.673 -0.001 45.246 1.00 82.31 93 GLU A N 1
ATOM 724 C CA . GLU A 1 93 ? -17.901 -0.561 44.695 1.00 82.31 93 GLU A CA 1
ATOM 725 C C . GLU A 1 93 ? -17.901 -0.409 43.176 1.00 82.31 93 GLU A C 1
ATOM 727 O O . GLU A 1 93 ? -17.498 0.622 42.628 1.00 82.31 93 GLU A O 1
ATOM 732 N N . LEU A 1 94 ? -18.314 -1.476 42.496 1.00 87.12 94 LEU A N 1
ATOM 733 C CA . LEU A 1 94 ? -18.468 -1.482 41.051 1.00 87.12 94 LEU A CA 1
ATOM 734 C C . LEU A 1 94 ? -19.671 -0.618 40.672 1.00 87.12 94 LEU A C 1
ATOM 736 O O . LEU A 1 94 ? -20.793 -0.879 41.110 1.00 87.12 94 LEU A O 1
ATOM 740 N N . ASN A 1 95 ? -19.461 0.348 39.784 1.00 89.50 95 ASN A N 1
ATOM 741 C CA . ASN A 1 95 ? -20.549 1.149 39.254 1.00 89.50 95 ASN A CA 1
ATOM 742 C C . ASN A 1 95 ? -21.098 0.511 37.966 1.00 89.50 95 ASN A C 1
ATOM 744 O O . ASN A 1 95 ? -20.491 0.579 36.898 1.00 89.50 95 ASN A O 1
ATOM 748 N N . ILE A 1 96 ? -22.285 -0.098 38.051 1.00 90.25 96 ILE A N 1
ATOM 749 C CA . ILE A 1 96 ? -22.929 -0.783 36.914 1.00 90.25 96 ILE A CA 1
ATOM 750 C C . ILE A 1 96 ? -23.174 0.177 35.737 1.00 90.25 96 ILE A C 1
ATOM 752 O O . ILE A 1 96 ? -23.058 -0.222 34.578 1.00 90.25 96 ILE A O 1
ATOM 756 N N . VAL A 1 97 ? -23.485 1.448 36.009 1.00 91.00 97 VAL A N 1
ATOM 757 C CA . VAL A 1 97 ? -23.691 2.456 34.959 1.00 91.00 97 VAL A CA 1
ATOM 758 C C . VAL A 1 97 ? -22.377 2.741 34.230 1.00 91.00 97 VAL A C 1
ATOM 760 O O . VAL A 1 97 ? -22.374 2.797 32.999 1.00 91.00 97 VAL A O 1
ATOM 763 N N . ALA A 1 98 ? -21.261 2.851 34.959 1.00 90.12 98 ALA A N 1
ATOM 764 C CA . ALA A 1 98 ? -19.932 2.997 34.366 1.00 90.12 98 ALA A CA 1
ATOM 765 C C . ALA A 1 98 ? -19.584 1.796 33.472 1.00 90.12 98 ALA A C 1
ATOM 767 O O . ALA A 1 98 ? -19.145 1.987 32.340 1.00 90.12 98 ALA A O 1
ATOM 768 N N . VAL A 1 99 ? -19.882 0.571 33.920 1.00 93.00 99 VAL A N 1
ATOM 769 C CA . VAL A 1 99 ? -19.682 -0.656 33.128 1.00 93.00 99 VAL A CA 1
ATOM 770 C C . VAL A 1 99 ? -20.502 -0.640 31.837 1.00 93.00 99 VAL A C 1
ATOM 772 O O . VAL A 1 99 ? -19.955 -0.877 30.761 1.00 93.00 99 VAL A O 1
ATOM 775 N N . LEU A 1 100 ? -21.803 -0.344 31.911 1.00 94.38 100 LEU A N 1
ATOM 776 C CA . LEU A 1 100 ? -22.676 -0.322 30.730 1.00 94.38 100 LEU A CA 1
ATOM 777 C C . LEU A 1 100 ? -22.250 0.748 29.718 1.00 94.38 100 LEU A C 1
ATOM 779 O O . LEU A 1 100 ? -22.206 0.474 28.516 1.00 94.38 100 LEU A O 1
ATOM 783 N N . ASN A 1 101 ? -21.906 1.945 30.196 1.00 92.88 101 ASN A N 1
ATOM 784 C CA . ASN A 1 101 ? -21.420 3.021 29.336 1.00 92.88 101 ASN A CA 1
ATOM 785 C C . ASN A 1 101 ? -20.084 2.652 28.692 1.00 92.88 101 ASN A C 1
ATOM 787 O O . ASN A 1 101 ? -19.946 2.783 27.478 1.00 92.88 101 ASN A O 1
ATOM 791 N N . CYS A 1 102 ? -19.148 2.105 29.468 1.00 93.44 102 CYS A N 1
ATOM 792 C CA . CYS A 1 102 ? -17.860 1.657 28.957 1.00 93.44 102 CYS A CA 1
ATOM 793 C C . CYS A 1 102 ? -18.021 0.570 27.882 1.00 93.44 102 CYS A C 1
ATOM 795 O O . CYS A 1 102 ? -17.435 0.674 26.806 1.00 93.44 102 CYS A O 1
ATOM 797 N N . MET A 1 103 ? -18.890 -0.424 28.099 1.00 94.44 103 MET A N 1
ATOM 798 C CA . MET A 1 103 ? -19.184 -1.433 27.076 1.00 94.44 103 MET A CA 1
ATOM 799 C C . MET A 1 103 ? -19.771 -0.818 25.801 1.00 94.44 103 MET A C 1
ATOM 801 O O . MET A 1 103 ? -19.397 -1.216 24.697 1.00 94.44 103 MET A O 1
ATOM 805 N N . ASN A 1 104 ? -20.678 0.153 25.921 1.00 95.94 104 ASN A N 1
ATOM 806 C CA . ASN A 1 104 ? -21.230 0.841 24.757 1.00 95.94 104 ASN A CA 1
ATOM 807 C C . ASN A 1 104 ? -20.149 1.625 23.996 1.00 95.94 104 ASN A C 1
ATOM 809 O O . ASN A 1 104 ? -20.071 1.536 22.770 1.00 95.94 104 ASN A O 1
ATOM 813 N N . GLU A 1 105 ? -19.287 2.354 24.703 1.00 95.50 105 GLU A N 1
ATOM 814 C CA . GLU A 1 105 ? -18.176 3.074 24.083 1.00 95.50 105 GLU A CA 1
ATOM 815 C C . GLU A 1 105 ? -17.178 2.120 23.416 1.00 95.50 105 GLU A C 1
ATOM 817 O O . GLU A 1 105 ? -16.744 2.395 22.297 1.00 95.50 105 GLU A O 1
ATOM 822 N N . LEU A 1 106 ? -16.891 0.964 24.024 1.00 95.25 106 LEU A N 1
ATOM 823 C CA . LEU A 1 106 ? -16.052 -0.081 23.437 1.00 95.25 106 LEU A CA 1
ATOM 824 C C . LEU A 1 106 ? -16.662 -0.636 22.142 1.00 95.25 106 LEU A C 1
ATOM 826 O O . LEU A 1 106 ? -15.960 -0.787 21.142 1.00 95.25 106 LEU A O 1
ATOM 830 N N . LEU A 1 107 ? -17.975 -0.883 22.112 1.00 96.38 107 LEU A N 1
ATOM 831 C CA . LEU A 1 107 ? -18.678 -1.318 20.899 1.00 96.38 107 LEU A CA 1
ATOM 832 C C . LEU A 1 107 ? -18.632 -0.253 19.798 1.00 96.38 107 LEU A C 1
ATOM 834 O O . LEU A 1 107 ? -18.430 -0.576 18.623 1.00 96.38 107 LEU A O 1
ATOM 838 N N . VAL A 1 108 ? -18.810 1.020 20.157 1.00 96.44 108 VAL A N 1
ATOM 839 C CA . VAL A 1 108 ? -18.701 2.139 19.213 1.00 96.44 108 VAL A CA 1
ATOM 840 C C . VAL A 1 108 ? -17.274 2.261 18.684 1.00 96.44 108 VAL A C 1
ATOM 842 O O . VAL A 1 108 ? -17.089 2.414 17.475 1.00 96.44 108 VAL A O 1
ATOM 845 N N . LEU A 1 109 ? -16.270 2.164 19.557 1.00 95.62 109 LEU A N 1
ATOM 846 C CA . LEU A 1 109 ? -14.861 2.202 19.184 1.00 95.62 109 LEU A CA 1
ATOM 847 C C . LEU A 1 109 ? -14.511 1.039 18.253 1.00 95.62 109 LEU A C 1
ATOM 849 O O . LEU A 1 109 ? -13.899 1.265 17.214 1.00 95.62 109 LEU A O 1
ATOM 853 N N . GLN A 1 110 ? -14.976 -0.175 18.553 1.00 96.00 110 GLN A N 1
ATOM 854 C CA . GLN A 1 110 ? -14.745 -1.344 17.708 1.00 96.00 110 GLN A CA 1
ATOM 855 C C . GLN A 1 110 ? -15.335 -1.162 16.307 1.00 96.00 110 GLN A C 1
ATOM 857 O O . GLN A 1 110 ? -14.670 -1.451 15.314 1.00 96.00 110 GLN A O 1
ATOM 862 N N . ARG A 1 111 ? -16.557 -0.628 16.195 1.00 97.81 111 ARG A N 1
ATOM 863 C CA . ARG A 1 111 ? -17.165 -0.318 14.888 1.00 97.81 111 ARG A CA 1
ATOM 864 C C . ARG A 1 111 ? -16.362 0.733 14.120 1.00 97.81 111 ARG A C 1
ATOM 866 O O . ARG A 1 111 ? -16.147 0.571 12.923 1.00 97.81 111 ARG A O 1
ATOM 873 N N . LYS A 1 112 ? -15.899 1.789 14.797 1.00 97.50 112 LYS A N 1
ATOM 874 C CA . LYS A 1 112 ? -15.042 2.820 14.187 1.00 97.50 112 LYS A CA 1
ATOM 875 C C . LYS A 1 112 ? -13.710 2.243 13.711 1.00 97.50 112 LYS A C 1
ATOM 877 O O . LYS A 1 112 ? -13.294 2.556 12.601 1.00 97.50 112 LYS A O 1
ATOM 882 N N . ASN A 1 113 ? -13.076 1.388 14.512 1.00 96.88 113 ASN A N 1
ATOM 883 C CA . ASN A 1 113 ? -11.821 0.730 14.158 1.00 96.88 113 ASN A CA 1
ATOM 884 C C . ASN A 1 113 ? -11.986 -0.181 12.942 1.00 96.88 113 ASN A C 1
ATOM 886 O O . ASN A 1 113 ? -11.159 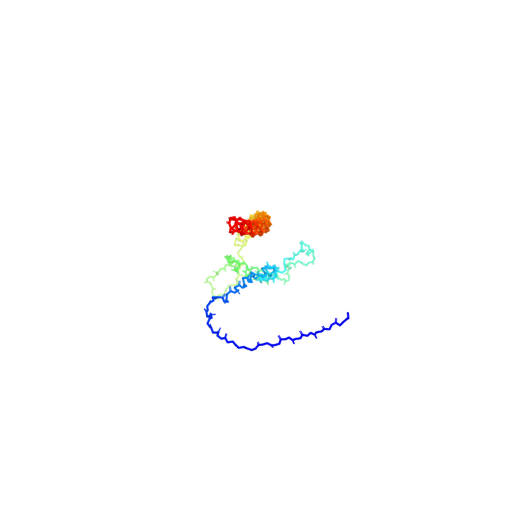-0.116 12.040 1.00 96.88 113 ASN A O 1
ATOM 890 N N . LEU A 1 114 ? -13.070 -0.962 12.871 1.00 97.56 114 LEU A N 1
ATOM 891 C CA . LEU A 1 114 ? -13.364 -1.801 11.705 1.00 97.56 114 LEU A CA 1
ATOM 892 C C . LEU A 1 114 ? -13.538 -0.970 10.427 1.00 97.56 114 LEU A C 1
ATOM 894 O O . LEU A 1 114 ? -12.943 -1.296 9.405 1.00 97.56 114 LEU A O 1
ATOM 898 N N . LEU A 1 115 ? -14.283 0.138 10.491 1.00 98.00 115 LEU A N 1
ATOM 899 C CA . LEU A 1 115 ? -14.446 1.043 9.345 1.00 98.00 115 LEU A CA 1
ATOM 900 C C . LEU A 1 115 ? -13.123 1.708 8.935 1.00 98.00 115 LEU A C 1
ATOM 902 O O . LEU A 1 115 ? -12.822 1.834 7.749 1.00 98.00 115 LEU A O 1
ATOM 906 N N . ALA A 1 116 ? -12.319 2.145 9.908 1.00 97.69 116 ALA A N 1
ATOM 907 C CA . ALA A 1 116 ? -11.006 2.723 9.638 1.00 97.69 116 ALA A CA 1
ATOM 908 C C . ALA A 1 116 ? -10.065 1.694 8.994 1.00 97.69 116 ALA A C 1
ATOM 910 O O . ALA A 1 116 ? -9.361 2.026 8.040 1.00 97.69 116 ALA A O 1
ATOM 911 N N . GLN A 1 117 ? -10.095 0.449 9.476 1.00 97.94 117 GLN A N 1
ATOM 912 C CA . GLN A 1 117 ? -9.337 -0.664 8.919 1.00 97.94 117 GLN A CA 1
ATOM 913 C C . GLN A 1 117 ? -9.746 -0.945 7.467 1.00 97.94 117 GLN A C 1
ATOM 915 O O . GLN A 1 117 ? -8.877 -0.971 6.601 1.00 97.94 117 GLN A O 1
ATOM 920 N N . GLU A 1 118 ? -11.044 -1.070 7.178 1.00 98.19 118 GLU A N 1
ATOM 921 C CA . GLU A 1 118 ? -11.560 -1.284 5.816 1.00 98.19 118 GLU A CA 1
ATOM 922 C C . GLU A 1 118 ? -11.113 -0.172 4.851 1.00 98.19 118 GLU A C 1
ATOM 924 O O . GLU A 1 118 ? -10.685 -0.433 3.721 1.00 98.19 118 GLU A O 1
ATOM 929 N N . ASN A 1 119 ? -11.151 1.086 5.301 1.00 98.00 119 ASN A N 1
ATOM 930 C CA . ASN A 1 119 ? -10.699 2.218 4.498 1.00 98.00 119 ASN A CA 1
ATOM 931 C C . ASN A 1 119 ? -9.188 2.155 4.206 1.00 98.00 119 ASN A C 1
ATOM 933 O O . ASN A 1 119 ? -8.770 2.406 3.076 1.00 98.00 119 ASN A O 1
ATOM 937 N N . VAL A 1 120 ? -8.365 1.793 5.196 1.00 98.31 120 VAL A N 1
ATOM 938 C CA . VAL A 1 120 ? -6.914 1.617 5.005 1.00 98.31 120 VAL A CA 1
ATOM 939 C C . VAL A 1 120 ? -6.619 0.443 4.070 1.00 98.31 120 VAL A C 1
ATOM 941 O O . VAL A 1 120 ? -5.780 0.573 3.182 1.00 98.31 120 VAL A O 1
ATOM 944 N N . GLU A 1 121 ? -7.324 -0.680 4.210 1.00 98.06 121 GLU A N 1
ATOM 945 C CA . GLU A 1 121 ? -7.202 -1.830 3.306 1.00 98.06 121 GLU A CA 1
ATOM 946 C C . GLU A 1 121 ? -7.559 -1.442 1.863 1.00 98.06 121 GLU A C 1
ATOM 948 O O . GLU A 1 121 ? -6.804 -1.735 0.934 1.00 98.06 121 GLU A O 1
ATOM 953 N N . THR A 1 122 ? -8.639 -0.681 1.676 1.00 98.31 122 THR A N 1
ATOM 954 C CA . THR A 1 122 ? -9.050 -0.156 0.365 1.00 98.31 122 THR A CA 1
ATOM 955 C C . THR A 1 122 ? -7.998 0.783 -0.231 1.00 98.31 122 THR A C 1
ATOM 957 O O . THR A 1 122 ? -7.660 0.677 -1.414 1.00 98.31 122 THR A O 1
ATOM 960 N N . GLN A 1 123 ? -7.440 1.695 0.573 1.00 98.31 123 GLN A N 1
ATOM 961 C CA . GLN A 1 123 ? -6.367 2.583 0.120 1.00 98.31 123 GLN A CA 1
ATOM 962 C C . GLN A 1 123 ? -5.092 1.816 -0.236 1.00 98.31 123 GLN A C 1
ATOM 964 O O . GLN A 1 123 ? -4.468 2.129 -1.249 1.00 98.31 123 GLN A O 1
ATOM 969 N N . ASN A 1 124 ? -4.729 0.792 0.537 1.00 98.31 124 ASN A N 1
ATOM 970 C CA . ASN A 1 124 ? -3.577 -0.057 0.243 1.00 98.31 124 ASN A CA 1
ATOM 971 C C . ASN A 1 124 ? -3.738 -0.800 -1.086 1.00 98.31 124 ASN A C 1
ATOM 973 O O . ASN A 1 124 ? -2.794 -0.835 -1.872 1.00 98.31 124 ASN A O 1
ATOM 977 N N . LEU A 1 125 ? -4.928 -1.337 -1.379 1.00 98.38 125 LEU A N 1
ATOM 978 C CA . LEU A 1 125 ? -5.208 -1.965 -2.675 1.00 98.38 125 LEU A CA 1
ATOM 979 C C . LEU A 1 125 ? -5.045 -0.972 -3.833 1.00 98.38 125 LEU A C 1
ATOM 981 O O . LEU A 1 125 ? -4.431 -1.297 -4.850 1.00 98.38 125 LEU A O 1
ATOM 985 N N . LYS A 1 126 ? -5.543 0.259 -3.664 1.00 98.56 126 LYS A N 1
ATOM 986 C CA . LYS A 1 126 ? -5.393 1.320 -4.667 1.00 98.56 126 LYS A CA 1
ATOM 987 C C . LYS A 1 126 ? -3.924 1.683 -4.898 1.00 98.56 126 LYS A C 1
ATOM 989 O O . LYS A 1 126 ? -3.479 1.699 -6.041 1.00 98.56 126 LYS A O 1
ATOM 994 N N . LEU A 1 127 ? -3.170 1.927 -3.825 1.00 98.50 127 LEU A N 1
ATOM 995 C CA . LEU A 1 127 ? -1.742 2.245 -3.908 1.00 98.50 127 LEU A CA 1
ATOM 996 C C . LEU A 1 127 ? -0.932 1.101 -4.526 1.00 98.50 127 LEU A C 1
ATOM 998 O O . LEU A 1 127 ? -0.003 1.363 -5.286 1.00 98.50 127 LEU A O 1
ATOM 1002 N N . GLY A 1 128 ? -1.301 -0.152 -4.245 1.00 98.44 128 GLY A N 1
ATOM 1003 C CA . GLY A 1 128 ? -0.719 -1.324 -4.899 1.00 98.44 128 GLY A CA 1
ATOM 1004 C C . GLY A 1 128 ? -0.902 -1.277 -6.417 1.00 98.44 128 GLY A C 1
ATOM 1005 O O . GLY A 1 128 ? 0.076 -1.354 -7.155 1.00 98.44 128 GLY A O 1
ATOM 1006 N N . SER A 1 129 ? -2.130 -1.034 -6.885 1.00 98.50 129 SER A N 1
ATOM 1007 C CA . SER A 1 129 ? -2.414 -0.898 -8.320 1.00 98.50 129 SER A CA 1
ATOM 1008 C C . SER A 1 129 ? -1.672 0.277 -8.969 1.00 98.50 129 SER A C 1
ATOM 1010 O O . SER A 1 129 ? -1.192 0.151 -10.098 1.00 98.50 129 SER A O 1
ATOM 1012 N N . ASP A 1 130 ? -1.582 1.422 -8.287 1.00 98.62 130 ASP A N 1
ATOM 1013 C CA . ASP A 1 130 ? -0.860 2.597 -8.790 1.00 98.62 130 ASP A CA 1
ATOM 1014 C C . ASP A 1 130 ? 0.647 2.307 -8.916 1.00 98.62 130 ASP A C 1
ATOM 1016 O O . ASP A 1 130 ? 1.284 2.698 -9.901 1.00 98.62 130 ASP A O 1
ATOM 1020 N N . MET A 1 131 ? 1.214 1.574 -7.951 1.00 98.56 131 MET A N 1
ATOM 1021 C CA . MET A 1 131 ? 2.612 1.144 -7.967 1.00 98.56 131 MET A CA 1
ATOM 1022 C C . MET A 1 131 ? 2.895 0.181 -9.125 1.00 98.56 131 MET A C 1
ATOM 1024 O O . MET A 1 131 ? 3.851 0.395 -9.873 1.00 98.56 131 MET A O 1
ATOM 1028 N N . ASP A 1 132 ? 2.044 -0.828 -9.322 1.00 98.50 132 ASP A N 1
ATOM 1029 C CA . ASP A 1 132 ? 2.172 -1.794 -10.419 1.00 98.50 132 ASP A CA 1
ATOM 1030 C C . ASP A 1 132 ? 2.114 -1.097 -11.786 1.00 98.50 132 ASP A C 1
ATOM 1032 O O . ASP A 1 132 ? 2.920 -1.368 -12.687 1.00 98.50 132 ASP A O 1
ATOM 1036 N N . HIS A 1 133 ? 1.196 -0.137 -11.938 1.00 98.69 133 HIS A N 1
ATOM 1037 C CA . HIS A 1 133 ? 1.102 0.683 -13.141 1.00 98.69 133 HIS A CA 1
ATOM 1038 C C . HIS A 1 133 ? 2.384 1.496 -13.369 1.00 98.69 133 HIS A C 1
ATOM 1040 O O . HIS A 1 133 ? 2.944 1.482 -14.470 1.00 98.69 133 HIS A O 1
ATOM 1046 N N . LEU A 1 134 ? 2.888 2.178 -12.334 1.00 98.75 134 LEU A N 1
ATOM 1047 C CA . LEU A 1 134 ? 4.113 2.970 -12.429 1.00 98.75 134 LEU A CA 1
ATOM 1048 C C . LEU A 1 134 ? 5.329 2.101 -12.783 1.00 98.75 134 LEU A C 1
ATOM 1050 O O . LEU A 1 134 ? 6.126 2.479 -13.644 1.00 98.75 134 LEU A O 1
ATOM 1054 N N . GLN A 1 135 ? 5.446 0.916 -12.185 1.00 98.62 135 GLN A N 1
ATOM 1055 C CA . GLN A 1 135 ? 6.504 -0.046 -12.485 1.00 98.62 135 GLN A CA 1
ATOM 1056 C C . GLN A 1 135 ? 6.433 -0.551 -13.935 1.00 98.62 135 GLN A C 1
ATOM 1058 O O . GLN A 1 135 ? 7.468 -0.695 -14.601 1.00 98.62 135 GLN A O 1
ATOM 1063 N N . SER A 1 136 ? 5.223 -0.773 -14.454 1.00 98.56 136 SER A N 1
ATOM 1064 C CA . SER A 1 136 ? 4.995 -1.130 -15.858 1.00 98.56 136 SER A CA 1
ATOM 1065 C C . SER A 1 136 ? 5.437 -0.007 -16.801 1.00 98.56 136 SER A C 1
ATOM 1067 O O . SER A 1 136 ? 6.199 -0.244 -17.742 1.00 98.56 136 SER A O 1
ATOM 1069 N N . CYS A 1 137 ? 5.035 1.237 -16.520 1.00 98.50 137 CYS A N 1
ATOM 1070 C CA . CYS A 1 137 ? 5.466 2.414 -17.277 1.00 98.50 137 CYS A CA 1
ATOM 1071 C C . CYS A 1 137 ? 6.987 2.586 -17.255 1.00 98.50 137 CYS A C 1
ATOM 1073 O O . CYS A 1 137 ? 7.595 2.797 -18.304 1.00 98.50 137 CYS A O 1
ATOM 1075 N N . TYR A 1 138 ? 7.605 2.449 -16.083 1.00 98.50 138 TYR A N 1
ATOM 1076 C CA . TYR A 1 138 ? 9.053 2.533 -15.931 1.00 98.50 138 TYR A CA 1
ATOM 1077 C C . TYR A 1 138 ? 9.776 1.477 -16.776 1.00 98.50 138 TYR A C 1
ATOM 1079 O O . TYR A 1 138 ? 10.719 1.804 -17.495 1.00 98.50 138 TYR A O 1
ATOM 1087 N N . SER A 1 139 ? 9.307 0.227 -16.742 1.00 98.56 139 SER A N 1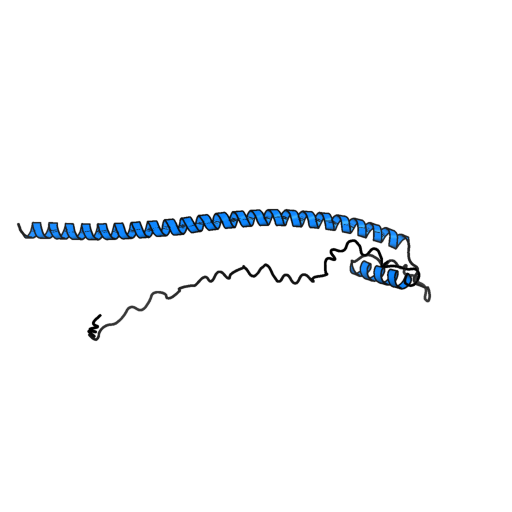
ATOM 1088 C CA . SER A 1 139 ? 9.882 -0.865 -17.537 1.00 98.56 139 SER A CA 1
ATOM 1089 C C . SER A 1 139 ? 9.820 -0.572 -19.038 1.00 98.56 139 SER A C 1
ATOM 1091 O O . SER A 1 139 ? 10.832 -0.699 -19.726 1.00 98.56 139 SER A O 1
ATOM 1093 N N . LYS A 1 140 ? 8.669 -0.095 -19.532 1.00 98.69 140 LYS A N 1
ATOM 1094 C CA . LYS A 1 140 ? 8.496 0.300 -20.941 1.00 98.69 140 LYS A CA 1
ATOM 1095 C C . LYS A 1 140 ? 9.414 1.457 -21.329 1.00 98.69 140 LYS A C 1
ATOM 1097 O O . LYS A 1 140 ? 10.052 1.413 -22.375 1.00 98.69 140 LYS A O 1
ATOM 1102 N N . LEU A 1 141 ? 9.508 2.482 -20.482 1.00 98.69 141 LEU A N 1
ATOM 1103 C CA . LEU A 1 141 ? 10.360 3.641 -20.745 1.00 98.69 141 LEU A CA 1
ATOM 1104 C C . LEU A 1 141 ? 11.843 3.250 -20.773 1.00 98.69 141 LEU A C 1
ATOM 1106 O O . LEU A 1 141 ? 12.595 3.712 -21.628 1.00 98.69 141 LEU A O 1
ATOM 1110 N N . LYS A 1 142 ? 12.258 2.356 -19.872 1.00 98.69 142 LYS A N 1
ATOM 1111 C CA . LYS A 1 142 ? 13.614 1.803 -19.849 1.00 98.69 142 LYS A CA 1
ATOM 1112 C C . LYS A 1 142 ? 13.931 1.037 -21.136 1.00 98.69 142 LYS A C 1
ATOM 1114 O O . LYS A 1 142 ? 15.003 1.222 -21.703 1.00 98.69 142 LYS A O 1
ATOM 1119 N N . GLU A 1 143 ? 13.004 0.219 -21.627 1.00 98.62 143 GLU A N 1
ATOM 1120 C CA . GLU A 1 143 ? 13.171 -0.499 -22.897 1.00 98.62 143 GLU A CA 1
ATOM 1121 C C . GLU A 1 143 ? 13.268 0.456 -24.098 1.00 98.62 143 GLU A C 1
ATOM 1123 O O . GLU A 1 143 ? 14.123 0.280 -24.974 1.00 98.62 143 GLU A O 1
ATOM 1128 N N . GLN A 1 144 ? 12.437 1.502 -24.125 1.00 98.62 144 GLN A N 1
ATOM 1129 C CA . GLN A 1 144 ? 12.497 2.541 -25.155 1.00 98.62 144 GLN A CA 1
ATOM 1130 C C . GLN A 1 144 ? 13.836 3.279 -25.139 1.00 98.62 144 GLN A C 1
ATOM 1132 O O . GLN A 1 144 ? 14.422 3.504 -26.198 1.00 98.62 144 GLN A O 1
ATOM 1137 N N . LEU A 1 145 ? 14.355 3.603 -23.953 1.00 98.62 145 LEU A N 1
ATOM 1138 C CA . LEU A 1 145 ? 15.657 4.245 -23.797 1.00 98.62 145 LEU A CA 1
ATOM 1139 C C . LEU A 1 145 ? 16.787 3.372 -24.357 1.00 98.62 145 LEU A C 1
ATOM 1141 O O . LEU A 1 145 ? 17.607 3.853 -25.138 1.00 98.62 145 LEU A O 1
ATOM 1145 N N . GLU A 1 146 ? 16.819 2.085 -24.007 1.00 98.56 146 GLU A N 1
ATOM 1146 C CA . GLU A 1 146 ? 17.837 1.159 -24.519 1.00 98.56 146 GLU A CA 1
ATOM 1147 C C . GLU A 1 146 ? 17.714 0.936 -26.030 1.00 98.56 146 GLU A C 1
ATOM 1149 O O . GLU A 1 146 ? 18.711 0.773 -26.738 1.00 98.56 146 GLU A O 1
ATOM 1154 N N . THR A 1 147 ? 16.494 0.956 -26.560 1.00 98.62 147 THR A N 1
ATOM 1155 C CA . THR A 1 147 ? 16.254 0.866 -28.005 1.00 98.62 147 THR A CA 1
ATOM 1156 C C . THR A 1 147 ? 16.765 2.110 -28.724 1.00 98.62 147 THR A C 1
ATOM 1158 O O . THR A 1 147 ? 17.585 1.984 -29.632 1.00 98.62 147 THR A O 1
ATOM 1161 N N . SER A 1 148 ? 16.404 3.303 -28.247 1.00 98.44 148 SER A N 1
ATOM 1162 C CA . SER A 1 148 ? 16.903 4.570 -28.789 1.00 98.44 148 SER A CA 1
ATOM 1163 C C . SER A 1 148 ? 18.430 4.664 -28.715 1.00 98.44 148 SER A C 1
ATOM 1165 O O . SER A 1 148 ? 19.086 5.092 -29.666 1.00 98.44 148 SER A O 1
ATOM 1167 N N . ARG A 1 149 ? 19.035 4.182 -27.622 1.00 98.62 149 ARG A N 1
ATOM 1168 C CA . ARG A 1 149 ? 20.493 4.128 -27.473 1.00 98.62 149 ARG A CA 1
ATOM 1169 C C . ARG A 1 149 ? 21.146 3.243 -28.534 1.00 98.62 149 ARG A C 1
ATOM 1171 O O . ARG A 1 149 ? 22.153 3.642 -29.119 1.00 98.62 149 ARG A O 1
ATOM 1178 N N . ARG A 1 150 ? 20.585 2.059 -28.801 1.00 98.69 150 ARG A N 1
ATOM 1179 C CA . ARG A 1 150 ? 21.075 1.159 -29.859 1.00 98.69 150 ARG A CA 1
ATOM 1180 C C . ARG A 1 150 ? 20.950 1.796 -31.243 1.00 98.69 150 ARG A C 1
ATOM 1182 O O . ARG A 1 150 ? 21.896 1.729 -32.026 1.00 98.69 150 ARG A O 1
ATOM 1189 N N . GLU A 1 151 ? 19.828 2.451 -31.527 1.00 98.56 151 GLU A N 1
ATOM 1190 C CA . GLU A 1 151 ? 19.609 3.162 -32.792 1.00 98.56 151 GLU A CA 1
ATOM 1191 C C . GLU A 1 151 ? 20.600 4.311 -32.989 1.00 98.56 151 GLU A C 1
ATOM 1193 O O . GLU A 1 151 ? 21.180 4.443 -34.067 1.00 98.56 151 GLU A O 1
ATOM 1198 N N . MET A 1 152 ? 20.850 5.101 -31.941 1.00 98.50 152 MET A N 1
ATOM 1199 C CA . MET A 1 152 ? 21.827 6.189 -31.956 1.00 98.50 152 MET A CA 1
ATOM 1200 C C . MET A 1 152 ? 23.235 5.678 -32.273 1.00 98.50 152 MET A C 1
ATOM 1202 O O . MET A 1 152 ? 23.906 6.248 -33.130 1.00 98.50 152 MET A O 1
ATOM 1206 N N . ILE A 1 153 ? 23.672 4.585 -31.641 1.00 98.50 153 ILE A N 1
ATOM 1207 C CA . ILE A 1 153 ? 24.975 3.968 -31.939 1.00 98.50 153 ILE A CA 1
ATOM 1208 C C . ILE A 1 153 ? 25.025 3.508 -33.405 1.00 98.50 153 ILE A C 1
ATOM 1210 O O . ILE A 1 153 ? 26.000 3.770 -34.109 1.00 98.50 153 ILE A O 1
ATOM 1214 N N . GLY A 1 154 ? 23.956 2.876 -33.902 1.00 98.31 154 GLY A N 1
ATOM 1215 C CA . GLY A 1 154 ? 23.864 2.461 -35.305 1.00 98.31 154 GLY A CA 1
ATOM 1216 C C . GLY A 1 154 ? 23.900 3.634 -36.294 1.00 98.31 154 GLY A C 1
ATOM 1217 O O . GLY A 1 154 ? 24.502 3.529 -37.364 1.00 98.31 154 GLY A O 1
ATOM 1218 N N . LEU A 1 155 ? 23.281 4.764 -35.944 1.00 98.50 155 LEU A N 1
ATOM 1219 C CA . LEU A 1 155 ? 23.344 6.013 -36.708 1.00 98.50 155 LEU A CA 1
ATOM 1220 C C . LEU A 1 155 ? 24.761 6.597 -36.718 1.00 98.50 155 LEU A C 1
ATOM 1222 O O . LEU A 1 155 ? 25.254 6.946 -37.789 1.00 98.50 155 LEU A O 1
ATOM 1226 N N . GLN A 1 156 ? 25.421 6.657 -35.559 1.00 98.56 156 GLN A N 1
ATOM 1227 C CA . GLN A 1 156 ? 26.789 7.165 -35.423 1.00 98.56 156 GLN A CA 1
ATOM 1228 C C . GLN A 1 156 ? 27.788 6.361 -36.261 1.00 98.56 156 GLN A C 1
ATOM 1230 O O . GLN A 1 156 ? 28.622 6.942 -36.953 1.00 98.56 156 GLN A O 1
ATOM 1235 N N . GLU A 1 157 ? 27.683 5.031 -36.260 1.00 98.50 157 GLU A N 1
ATOM 1236 C CA . GLU A 1 157 ? 28.566 4.192 -37.074 1.00 98.50 157 GLU A CA 1
ATOM 1237 C C . GLU A 1 157 ? 28.313 4.382 -38.578 1.00 98.50 157 GLU A C 1
ATOM 1239 O O . GLU A 1 157 ? 29.260 4.454 -39.364 1.00 98.50 157 GLU A O 1
ATOM 1244 N N . ARG A 1 158 ? 27.051 4.539 -38.999 1.00 98.44 158 ARG A N 1
ATOM 1245 C CA . ARG A 1 158 ? 26.740 4.876 -40.398 1.00 98.44 158 ARG A CA 1
ATOM 1246 C C . ARG A 1 158 ? 27.308 6.233 -40.805 1.00 98.44 158 ARG A C 1
ATOM 1248 O O . ARG A 1 158 ? 27.859 6.337 -41.901 1.00 98.44 158 ARG A O 1
ATOM 1255 N N . ASP A 1 159 ? 27.209 7.242 -39.943 1.00 98.38 159 ASP A N 1
ATOM 1256 C CA . ASP A 1 159 ? 27.799 8.558 -40.200 1.00 98.38 159 ASP A CA 1
ATOM 1257 C C . ASP A 1 159 ? 29.323 8.460 -40.355 1.00 98.38 159 ASP A C 1
ATOM 1259 O O . ASP A 1 159 ? 29.879 8.919 -41.353 1.00 98.38 159 ASP A O 1
ATOM 1263 N N . ARG A 1 160 ? 29.998 7.729 -39.455 1.00 98.50 160 ARG A N 1
ATOM 1264 C CA . ARG A 1 160 ? 31.442 7.462 -39.543 1.00 98.50 160 ARG A CA 1
ATOM 1265 C C . ARG A 1 160 ? 31.830 6.819 -40.878 1.00 98.50 160 ARG A C 1
ATOM 1267 O O . ARG A 1 160 ? 32.791 7.248 -41.518 1.00 98.50 160 ARG A O 1
ATOM 1274 N N . GLN A 1 161 ? 31.085 5.808 -41.325 1.00 98.50 161 GLN A N 1
ATOM 1275 C CA . GLN A 1 161 ? 31.339 5.138 -42.605 1.00 98.50 161 GLN A CA 1
ATOM 1276 C C . GLN A 1 161 ? 31.164 6.080 -43.799 1.00 98.50 161 GLN A C 1
ATOM 1278 O O . GLN A 1 161 ? 31.977 6.051 -44.727 1.00 98.50 161 GLN A O 1
ATOM 1283 N N . LEU A 1 162 ? 30.128 6.923 -43.786 1.00 98.50 162 LEU A N 1
A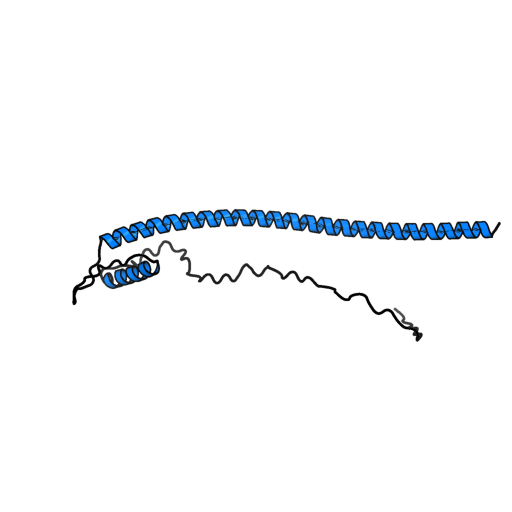TOM 1284 C CA . LEU A 1 162 ? 29.905 7.922 -44.830 1.00 98.50 162 LEU A CA 1
ATOM 1285 C C . LEU A 1 162 ? 31.016 8.972 -44.849 1.00 98.50 162 LEU A C 1
ATOM 1287 O O . LEU A 1 162 ? 31.523 9.277 -45.927 1.00 98.50 162 LEU A O 1
ATOM 1291 N N . GLN A 1 163 ? 31.459 9.457 -43.688 1.00 98.31 163 GLN A N 1
ATOM 1292 C CA . GLN A 1 163 ? 32.597 10.373 -43.597 1.00 98.31 163 GLN A CA 1
ATOM 1293 C C . GLN A 1 163 ? 33.875 9.751 -44.177 1.00 98.31 163 GLN A C 1
ATOM 1295 O O . GLN A 1 163 ? 34.567 10.402 -44.959 1.00 98.31 163 GLN A O 1
ATOM 1300 N N . CYS A 1 164 ? 34.179 8.486 -43.863 1.00 97.81 164 CYS A N 1
ATOM 1301 C CA . CYS A 1 164 ? 35.321 7.777 -44.451 1.00 97.81 164 CYS A CA 1
ATOM 1302 C C . CYS A 1 164 ? 35.211 7.672 -45.980 1.00 97.81 164 CYS A C 1
ATOM 1304 O O . CYS A 1 164 ? 36.167 7.992 -46.684 1.00 97.81 164 CYS A O 1
ATOM 1306 N N . LYS A 1 165 ? 34.045 7.274 -46.508 1.00 98.25 165 LYS A N 1
ATOM 1307 C CA . LYS A 1 165 ? 33.807 7.205 -47.962 1.00 98.25 165 LYS A CA 1
ATOM 1308 C C . LYS A 1 165 ? 33.973 8.567 -48.627 1.00 98.25 165 LYS A C 1
ATOM 1310 O O . LYS A 1 165 ? 34.612 8.668 -49.667 1.00 98.25 165 LYS A O 1
ATOM 1315 N N . ASN A 1 166 ? 33.424 9.610 -48.013 1.00 98.06 166 ASN A N 1
ATOM 1316 C CA . ASN A 1 166 ? 33.496 10.968 -48.524 1.00 98.06 166 ASN A CA 1
ATOM 1317 C C . ASN A 1 166 ? 34.951 11.466 -48.575 1.00 98.06 166 ASN A C 1
ATOM 1319 O O . ASN A 1 166 ? 35.373 11.981 -49.607 1.00 98.06 166 ASN A O 1
ATOM 1323 N N . ARG A 1 167 ? 35.748 11.219 -47.523 1.00 97.81 167 ARG A N 1
ATOM 1324 C CA . ARG A 1 167 ? 37.192 11.517 -47.511 1.00 97.81 167 ARG A CA 1
ATOM 1325 C C . ARG A 1 167 ? 37.949 10.767 -48.610 1.00 97.81 167 ARG A C 1
ATOM 1327 O O . ARG A 1 167 ? 38.755 11.378 -49.303 1.00 97.81 167 ARG A O 1
ATOM 1334 N N . ASN A 1 168 ? 37.659 9.481 -48.807 1.00 97.50 168 ASN A N 1
ATOM 1335 C CA . ASN A 1 168 ? 38.293 8.684 -49.861 1.00 97.50 168 ASN A CA 1
ATOM 1336 C C . ASN A 1 168 ? 37.975 9.227 -51.262 1.00 97.50 168 ASN A C 1
ATOM 1338 O O . ASN A 1 168 ? 38.879 9.365 -52.079 1.00 97.50 168 ASN A O 1
ATOM 1342 N N . LEU A 1 169 ? 36.713 9.580 -51.533 1.00 97.44 169 LEU A N 1
ATOM 1343 C CA . LEU A 1 169 ? 36.312 10.176 -52.812 1.00 97.44 169 LEU A CA 1
ATOM 1344 C C . LEU A 1 169 ? 36.991 11.528 -53.055 1.00 97.44 169 LEU A C 1
ATOM 1346 O O . LEU A 1 169 ? 37.475 11.773 -54.154 1.00 97.44 169 LEU A O 1
ATOM 1350 N N . HIS A 1 170 ? 37.083 12.381 -52.030 1.00 96.56 170 HIS A N 1
ATOM 1351 C CA . HIS A 1 170 ? 37.821 13.643 -52.133 1.00 96.56 170 HIS A CA 1
ATOM 1352 C C . HIS A 1 170 ? 39.296 13.418 -52.474 1.00 96.56 170 HIS A C 1
ATOM 1354 O O . HIS A 1 170 ? 39.851 14.155 -53.286 1.00 96.56 170 HIS A O 1
ATOM 1360 N N . GLN A 1 171 ? 39.927 12.400 -51.882 1.00 95.94 171 GLN A N 1
ATOM 1361 C CA . GLN A 1 171 ? 41.313 12.061 -52.191 1.00 95.94 171 GLN A CA 1
ATOM 1362 C C . GLN A 1 171 ? 41.475 11.576 -53.638 1.00 95.94 171 GLN A C 1
ATOM 1364 O O . GLN A 1 171 ? 42.409 12.004 -54.307 1.00 95.94 171 GLN A O 1
ATOM 1369 N N . LEU A 1 172 ? 40.567 10.729 -54.133 1.00 95.50 172 LEU A N 1
ATOM 1370 C CA . LEU A 1 172 ? 40.591 10.257 -55.523 1.00 95.50 172 LEU A CA 1
ATOM 1371 C C . LEU A 1 172 ? 40.431 11.410 -56.518 1.00 95.50 172 LEU A C 1
ATOM 1373 O O . LEU A 1 172 ? 41.245 11.539 -57.423 1.00 95.50 172 LEU A O 1
ATOM 1377 N N . LEU A 1 173 ? 39.452 12.293 -56.300 1.00 94.94 173 LEU A N 1
ATOM 1378 C CA . LEU A 1 173 ? 39.242 13.471 -57.150 1.00 94.94 173 LEU A CA 1
ATOM 1379 C C . LEU A 1 173 ? 40.452 14.408 -57.161 1.00 94.94 173 LEU A C 1
ATOM 1381 O O . LEU A 1 173 ? 40.770 15.005 -58.188 1.00 94.94 173 LEU A O 1
ATOM 1385 N N . LYS A 1 174 ? 41.125 14.560 -56.014 1.00 94.88 174 LYS A N 1
ATOM 1386 C CA . LYS A 1 174 ? 42.357 15.344 -55.935 1.00 94.88 174 LYS A CA 1
ATOM 1387 C C . LYS A 1 174 ? 43.458 14.714 -56.790 1.00 94.88 174 LYS A C 1
ATOM 1389 O O . LYS A 1 174 ? 44.068 15.425 -57.577 1.00 94.88 174 LYS A O 1
ATOM 1394 N N . ASN A 1 175 ? 43.665 13.404 -56.663 1.00 92.94 175 ASN A N 1
ATOM 1395 C CA . ASN A 1 175 ? 44.679 12.688 -57.433 1.00 92.94 175 ASN A CA 1
ATOM 1396 C C . ASN A 1 175 ? 44.406 12.763 -58.944 1.00 92.94 175 ASN A C 1
ATOM 1398 O O . ASN A 1 175 ? 45.314 13.088 -59.694 1.00 92.94 175 ASN A O 1
ATOM 1402 N N . GLU A 1 176 ? 43.160 12.550 -59.387 1.00 90.88 176 GLU A N 1
ATOM 1403 C CA . GLU A 1 176 ? 42.794 12.665 -60.811 1.00 90.88 176 GLU A CA 1
ATOM 1404 C C . GLU A 1 176 ? 43.066 14.066 -61.371 1.00 90.88 176 GLU A C 1
ATOM 1406 O O . GLU A 1 176 ? 43.487 14.205 -62.514 1.00 90.88 176 GLU A O 1
ATOM 1411 N N . LYS A 1 177 ? 42.849 15.117 -60.571 1.00 87.31 177 LYS A N 1
ATOM 1412 C CA . LYS A 1 177 ? 43.166 16.490 -60.976 1.00 87.31 177 LYS A CA 1
ATOM 1413 C C . LYS A 1 177 ? 44.676 16.735 -61.073 1.00 87.31 177 LYS A C 1
ATOM 1415 O O . LYS A 1 177 ? 45.091 17.530 -61.906 1.00 87.31 177 LYS A O 1
ATOM 1420 N N . ASP A 1 178 ? 45.469 16.107 -60.211 1.00 81.94 178 ASP A N 1
ATOM 1421 C CA . ASP A 1 178 ? 46.926 16.260 -60.189 1.00 81.94 178 ASP A CA 1
ATOM 1422 C C . ASP A 1 178 ? 47.619 15.447 -61.316 1.00 81.94 178 ASP A C 1
ATOM 1424 O O . ASP A 1 178 ? 48.769 15.727 -61.648 1.00 81.94 178 ASP A O 1
ATOM 1428 N N . GLU A 1 179 ? 46.933 14.462 -61.915 1.00 69.31 179 GLU A N 1
ATOM 1429 C CA . GLU A 1 179 ? 47.422 13.615 -63.023 1.00 69.31 179 GLU A CA 1
ATOM 1430 C C . GLU A 1 179 ? 47.147 14.176 -64.442 1.00 69.31 179 GLU A C 1
ATOM 1432 O O . GLU A 1 179 ? 47.620 13.594 -65.423 1.00 69.31 179 GLU A O 1
ATOM 1437 N N . VAL A 1 180 ? 46.418 15.296 -64.567 1.00 52.88 180 VAL A N 1
ATOM 1438 C CA . VAL A 1 180 ? 46.088 15.996 -65.835 1.00 52.88 180 VAL A CA 1
ATOM 1439 C C . VAL A 1 180 ? 46.916 17.267 -65.995 1.00 52.88 180 VAL A C 1
ATOM 1441 O O . VAL A 1 180 ? 47.432 17.485 -67.116 1.00 52.88 180 VAL A O 1
#

Radius of gyration: 40.7 Å; chains: 1; bounding box: 84×40×120 Å

Organism: Homo sapiens (NCBI:txid9606)

GO terms:
  GO:0034451 centriolar satellite (C, IDA)
  GO:0036064 ciliary basal body (C, IDA)
  GO:0005813 centrosome (C, IDA)

pLDDT: mean 76.98, std 25.06, range [29.69, 98.75]

Foldseek 3Di:
DDDDDDDDDDDDDDDDDDDDPDPPPPPPDPPVPVPPDPPPVCPPPPPPPDPPPDDLDDPVCPVVSLVVVQVVLVVVVQDGQWDDDPDPDDDTDGDVVSVVVSVVVVVVVVVVVVVVVVVVVVVVVVVVVVVVVVVVVVVVVVVVVVVVVVVVVVVVVVVVVVVVVVVVVVVVVVVVVVVD